Protein AF-A0A7Z1KHD5-F1 (afdb_monomer)

Radius of gyration: 22.48 Å; Cα contacts (8 Å, |Δi|>4): 100; chains: 1; bounding box: 79×55×48 Å

Structure (mmCIF, N/CA/C/O backbone):
data_AF-A0A7Z1KHD5-F1
#
_entry.id   AF-A0A7Z1KHD5-F1
#
loop_
_atom_site.group_PDB
_atom_site.id
_atom_site.type_symbol
_atom_site.label_atom_id
_atom_s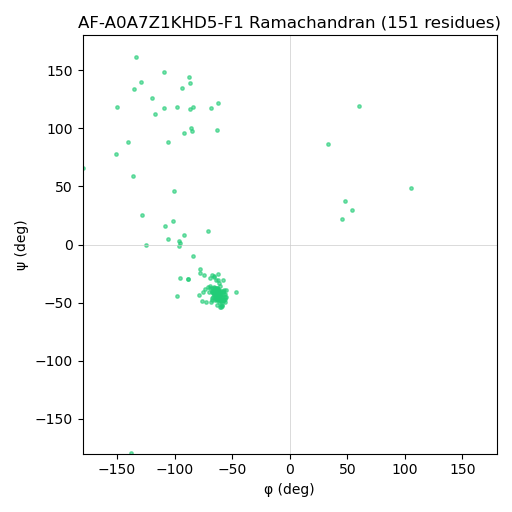ite.label_alt_id
_atom_site.label_comp_id
_atom_site.label_asym_id
_atom_site.label_entity_id
_atom_site.label_seq_id
_atom_site.pdbx_PDB_ins_code
_atom_site.Cartn_x
_atom_site.Cartn_y
_atom_site.Cartn_z
_atom_site.occupancy
_atom_site.B_iso_or_equiv
_atom_site.auth_seq_id
_atom_site.auth_comp_id
_atom_site.auth_asym_id
_atom_site.auth_atom_id
_atom_site.pdbx_PDB_model_num
ATOM 1 N N . MET A 1 1 ? 4.204 -1.982 13.881 1.00 71.38 1 MET A N 1
ATOM 2 C CA . MET A 1 1 ? 3.833 -0.913 14.842 1.00 71.38 1 MET A CA 1
ATOM 3 C C . MET A 1 1 ? 2.322 -0.741 15.018 1.00 71.38 1 MET A C 1
ATOM 5 O O . MET A 1 1 ? 1.864 -0.837 16.150 1.00 71.38 1 MET A O 1
ATOM 9 N N . ALA A 1 2 ? 1.528 -0.567 13.951 1.00 77.75 2 ALA A N 1
ATOM 10 C CA . ALA A 1 2 ? 0.071 -0.355 14.059 1.00 77.75 2 ALA A CA 1
ATOM 11 C C . ALA A 1 2 ? -0.691 -1.454 14.838 1.00 77.75 2 ALA A C 1
ATOM 13 O O . ALA A 1 2 ? -1.579 -1.142 15.630 1.00 77.75 2 ALA A O 1
ATOM 14 N N . PHE A 1 3 ? -0.315 -2.727 14.656 1.00 83.44 3 PHE A N 1
ATOM 15 C CA . PHE A 1 3 ? -0.930 -3.861 15.359 1.00 83.44 3 PHE A CA 1
ATOM 16 C C . PHE A 1 3 ? -0.826 -3.755 16.885 1.00 83.44 3 PHE A C 1
ATOM 18 O O . PHE A 1 3 ? -1.842 -3.828 17.568 1.00 83.44 3 PHE A O 1
ATOM 25 N N . LEU A 1 4 ? 0.378 -3.540 17.424 1.00 82.38 4 LEU A N 1
ATOM 26 C CA . LEU A 1 4 ? 0.598 -3.479 18.873 1.00 82.38 4 LEU A CA 1
ATOM 27 C C . LEU A 1 4 ? -0.159 -2.311 19.506 1.00 82.38 4 LEU A C 1
ATOM 29 O O . LEU A 1 4 ? -0.804 -2.483 20.538 1.00 82.38 4 LEU A O 1
ATOM 33 N N . PHE A 1 5 ? -0.144 -1.148 18.845 1.00 81.94 5 PHE A N 1
ATOM 34 C CA . PHE A 1 5 ? -0.922 0.008 19.279 1.00 81.94 5 PHE A CA 1
ATOM 35 C C . PHE A 1 5 ? -2.410 -0.346 19.386 1.00 81.94 5 PHE A C 1
ATOM 37 O O . PHE A 1 5 ? -3.029 -0.141 20.429 1.00 81.94 5 PHE A O 1
ATOM 44 N N . LYS A 1 6 ? -2.980 -0.961 18.342 1.00 83.12 6 LYS A N 1
ATOM 45 C CA . LYS A 1 6 ? -4.390 -1.359 18.350 1.00 83.12 6 LYS A CA 1
ATOM 46 C C . LYS A 1 6 ? -4.713 -2.467 19.331 1.00 83.12 6 LYS A C 1
ATOM 48 O O . LYS A 1 6 ? -5.770 -2.399 19.953 1.00 83.12 6 LYS A O 1
ATOM 53 N N . LEU A 1 7 ? -3.826 -3.436 19.510 1.00 82.12 7 LEU A N 1
ATOM 54 C CA . LEU A 1 7 ? -3.991 -4.502 20.488 1.00 82.12 7 LEU A CA 1
ATOM 55 C C . LEU A 1 7 ? -4.146 -3.927 21.902 1.00 82.12 7 LEU A C 1
ATOM 57 O O . LEU A 1 7 ? -5.101 -4.268 22.597 1.00 82.12 7 LEU A O 1
ATOM 61 N N . VAL A 1 8 ? -3.261 -3.001 22.284 1.00 83.31 8 VAL A N 1
ATOM 62 C CA . VAL A 1 8 ? -3.293 -2.343 23.598 1.00 83.31 8 VAL A CA 1
ATOM 63 C C . VAL A 1 8 ? -4.517 -1.433 23.725 1.00 83.31 8 VAL A C 1
ATOM 65 O O . VAL A 1 8 ? -5.282 -1.559 24.680 1.00 83.31 8 VAL A O 1
ATOM 68 N N . SER A 1 9 ? -4.778 -0.562 22.743 1.00 77.75 9 SER A N 1
ATOM 69 C CA . SER A 1 9 ? -5.899 0.390 22.814 1.00 77.75 9 SER A CA 1
ATOM 70 C C . SER A 1 9 ? -7.281 -0.274 22.792 1.00 77.75 9 SER A C 1
ATOM 72 O O . SER A 1 9 ? -8.247 0.287 23.308 1.00 77.75 9 SER A O 1
ATOM 74 N N . ARG A 1 10 ? -7.413 -1.459 22.183 1.00 75.88 10 ARG A N 1
ATOM 75 C CA . ARG A 1 10 ? -8.690 -2.180 22.046 1.00 75.88 10 ARG A CA 1
ATOM 76 C C . ARG A 1 10 ? -8.788 -3.418 22.933 1.00 75.88 10 ARG A C 1
ATOM 78 O O . ARG A 1 10 ? -9.705 -4.216 22.728 1.00 75.88 10 ARG A O 1
ATOM 85 N N . LEU A 1 11 ? -7.927 -3.578 23.940 1.00 76.38 11 LEU A N 1
ATOM 86 C CA . LEU A 1 11 ? -7.900 -4.782 24.778 1.00 76.38 11 LEU A CA 1
ATOM 87 C C . LEU A 1 11 ? -9.260 -5.075 25.435 1.00 76.38 11 LEU A C 1
ATOM 89 O O . LEU A 1 11 ? -9.741 -6.203 25.360 1.00 76.38 11 LEU A O 1
ATOM 93 N N . ASN A 1 12 ? -9.938 -4.042 25.940 1.00 76.31 12 ASN A N 1
ATOM 94 C CA . ASN A 1 12 ? -11.232 -4.169 26.624 1.00 76.31 12 ASN A CA 1
ATOM 95 C C . ASN A 1 12 ? -12.468 -3.915 25.730 1.00 76.31 12 ASN A C 1
ATOM 97 O O . ASN A 1 12 ? -13.597 -3.908 26.203 1.00 76.31 12 ASN A O 1
ATOM 101 N N . ASN A 1 13 ? -12.283 -3.662 24.430 1.00 76.88 13 ASN A N 1
ATOM 102 C CA . ASN A 1 13 ? -13.399 -3.366 23.523 1.00 76.88 13 ASN A CA 1
ATOM 103 C C . ASN A 1 13 ? -13.997 -4.658 22.926 1.00 76.88 13 ASN A C 1
ATOM 105 O O . ASN A 1 13 ? -13.221 -5.559 22.594 1.00 76.88 13 ASN A O 1
ATOM 109 N N . PRO A 1 14 ? -15.325 -4.746 22.706 1.00 67.12 14 PRO A N 1
ATOM 110 C CA . PRO A 1 14 ? -15.960 -5.922 22.095 1.00 67.12 14 PRO A CA 1
ATOM 111 C C . PRO A 1 14 ? -15.604 -6.078 20.606 1.00 67.12 14 PRO A C 1
ATOM 113 O O . PRO A 1 14 ? -15.512 -7.188 20.084 1.00 67.12 14 PRO A O 1
ATOM 116 N N . ASP A 1 15 ? -15.322 -4.968 19.924 1.00 74.94 15 ASP A N 1
ATOM 117 C CA . ASP A 1 15 ? -15.004 -4.950 18.500 1.00 74.94 15 ASP A CA 1
ATOM 118 C C . ASP A 1 15 ? -13.514 -5.205 18.237 1.00 74.94 15 ASP A C 1
ATOM 120 O O . ASP A 1 15 ? -12.676 -4.306 18.332 1.00 74.94 15 ASP A O 1
ATOM 124 N N . LYS A 1 16 ? -13.183 -6.448 17.863 1.00 80.06 16 LYS A N 1
ATOM 125 C CA . LYS A 1 16 ? -11.806 -6.885 17.557 1.00 80.06 16 LYS A CA 1
ATOM 126 C C . LYS A 1 16 ? -11.433 -6.860 16.069 1.00 80.06 16 LYS A C 1
ATOM 128 O O . LYS A 1 16 ? -10.286 -7.149 15.737 1.00 80.06 16 LYS A O 1
ATOM 133 N N . SER A 1 17 ? -12.351 -6.490 15.174 1.00 80.81 17 SER A N 1
ATOM 134 C CA . SER A 1 17 ? -12.138 -6.540 13.715 1.00 80.81 17 SER A CA 1
ATOM 135 C C . SER A 1 17 ? -10.924 -5.724 13.249 1.00 80.81 17 SER A C 1
ATOM 137 O O . SER A 1 17 ? -10.155 -6.178 12.411 1.00 80.81 17 SER A O 1
ATOM 139 N N . ILE A 1 18 ? -10.692 -4.548 13.835 1.00 79.25 18 ILE A N 1
ATOM 140 C CA . ILE A 1 18 ? -9.523 -3.695 13.542 1.00 79.25 18 ILE A CA 1
ATOM 141 C C . ILE A 1 18 ? -8.218 -4.348 13.980 1.00 79.25 18 ILE A C 1
ATOM 143 O O . ILE A 1 18 ? -7.211 -4.269 13.279 1.00 79.25 18 ILE A O 1
ATOM 147 N N . VAL A 1 19 ? -8.232 -4.983 15.153 1.00 83.44 19 VAL A N 1
ATOM 148 C CA . VAL A 1 19 ? -7.057 -5.667 15.695 1.00 83.44 19 VAL A CA 1
ATOM 149 C C . VAL A 1 19 ? -6.698 -6.834 14.780 1.00 83.44 19 VAL A C 1
ATOM 151 O O . VAL A 1 19 ? -5.546 -6.945 14.378 1.00 83.44 19 VAL A O 1
ATOM 154 N N . GLN A 1 20 ? -7.691 -7.619 14.354 1.00 84.56 20 GLN A N 1
ATOM 155 C CA . GLN A 1 20 ? -7.516 -8.697 13.378 1.00 84.56 20 GLN A CA 1
ATOM 156 C C . GLN A 1 20 ? -6.980 -8.185 12.034 1.00 84.56 20 GLN A C 1
ATOM 158 O O . GLN A 1 20 ? -6.021 -8.743 11.515 1.00 84.56 20 GLN A O 1
ATOM 163 N N . LEU A 1 21 ? -7.524 -7.088 11.502 1.00 84.56 21 LEU A N 1
ATOM 164 C CA . LEU A 1 21 ? -7.041 -6.492 10.254 1.00 84.56 21 LEU A CA 1
ATOM 165 C C . LEU A 1 21 ? -5.582 -6.028 10.362 1.00 84.56 21 LEU A C 1
ATOM 167 O O . LEU A 1 21 ? -4.758 -6.333 9.503 1.00 84.56 21 LEU A O 1
ATOM 171 N N . SER A 1 22 ? -5.244 -5.318 11.441 1.00 85.38 22 SER A N 1
ATOM 172 C CA . SER A 1 22 ? -3.866 -4.880 11.687 1.00 85.38 22 SER A CA 1
ATOM 173 C C . SER A 1 22 ? -2.903 -6.052 11.908 1.00 85.38 22 SER A C 1
ATOM 175 O O . SER A 1 22 ? -1.740 -5.952 11.525 1.00 85.38 22 SER A O 1
ATOM 177 N N . PHE A 1 23 ? -3.383 -7.168 12.467 1.00 87.38 23 PHE A N 1
ATOM 178 C CA . PHE A 1 23 ? -2.622 -8.409 12.594 1.00 87.38 23 PHE A CA 1
ATOM 179 C C . PHE A 1 23 ? -2.351 -9.053 11.233 1.00 87.38 23 PHE A C 1
ATOM 181 O O . PHE A 1 23 ? -1.202 -9.374 10.954 1.00 87.38 23 PHE A O 1
ATOM 188 N N . ILE A 1 24 ? -3.369 -9.179 10.372 1.00 87.25 24 ILE A N 1
ATOM 189 C CA . ILE A 1 24 ? -3.218 -9.706 9.004 1.00 87.25 24 ILE A CA 1
ATOM 190 C C . ILE A 1 24 ? -2.173 -8.886 8.237 1.00 87.25 24 ILE A C 1
ATOM 192 O O . ILE A 1 24 ? -1.252 -9.456 7.658 1.00 87.25 24 ILE A O 1
ATOM 196 N N . MET A 1 25 ? -2.267 -7.554 8.302 1.00 88.50 25 MET A N 1
ATOM 197 C CA . MET A 1 25 ? -1.283 -6.655 7.689 1.00 88.50 25 MET A CA 1
ATOM 198 C C . MET A 1 25 ? 0.124 -6.893 8.249 1.00 88.50 25 MET A C 1
ATOM 200 O O . MET A 1 25 ? 1.056 -7.139 7.491 1.00 88.50 25 MET A O 1
ATOM 204 N N . ALA A 1 26 ? 0.294 -6.866 9.575 1.00 87.19 26 ALA A N 1
ATOM 205 C CA . ALA A 1 26 ? 1.604 -7.047 10.202 1.00 87.19 26 ALA A CA 1
ATOM 206 C C . ALA A 1 26 ? 2.229 -8.415 9.885 1.00 87.19 26 ALA A C 1
ATOM 208 O O . ALA A 1 26 ? 3.428 -8.497 9.623 1.00 87.19 26 ALA A O 1
ATOM 209 N N . PHE A 1 27 ? 1.417 -9.471 9.888 1.00 86.56 27 PHE A N 1
ATOM 210 C CA . PHE A 1 27 ? 1.860 -10.819 9.562 1.00 86.56 27 PHE A CA 1
ATOM 211 C C . PHE A 1 27 ? 2.282 -10.931 8.095 1.00 86.56 27 PHE A C 1
ATOM 213 O O . PHE A 1 27 ? 3.322 -11.522 7.813 1.00 86.56 27 PHE A O 1
ATOM 220 N N . SER A 1 28 ? 1.535 -10.308 7.177 1.00 86.19 28 SER A N 1
ATOM 221 C CA . SER A 1 28 ? 1.890 -10.297 5.757 1.00 86.19 28 SER A CA 1
ATOM 222 C C . SER A 1 28 ? 3.244 -9.626 5.500 1.00 86.19 28 SER A C 1
ATOM 224 O O . SER A 1 28 ? 4.114 -10.225 4.869 1.00 86.19 28 SER A O 1
ATOM 226 N N . TYR A 1 29 ? 3.487 -8.443 6.079 1.00 83.88 29 TYR A N 1
ATOM 227 C CA . TYR A 1 29 ? 4.784 -7.763 5.945 1.00 83.88 29 TYR A CA 1
ATOM 228 C C . TYR A 1 29 ? 5.938 -8.561 6.568 1.00 83.88 29 TYR A C 1
ATOM 230 O O . TYR A 1 29 ? 7.033 -8.595 6.011 1.00 83.88 29 TYR A O 1
ATOM 238 N N . MET A 1 30 ? 5.704 -9.236 7.701 1.00 83.81 30 MET A N 1
ATOM 239 C CA . MET A 1 30 ? 6.716 -10.103 8.314 1.00 83.81 30 MET A CA 1
ATOM 240 C C . MET A 1 30 ? 7.067 -11.282 7.398 1.00 83.81 30 MET A C 1
ATOM 242 O O . MET A 1 30 ? 8.242 -11.596 7.221 1.00 83.81 30 MET A O 1
ATOM 246 N N . LEU A 1 31 ? 6.057 -11.910 6.786 1.00 82.44 31 LEU A N 1
ATOM 247 C CA . LEU A 1 31 ? 6.251 -13.034 5.874 1.00 82.44 31 LEU A CA 1
ATOM 248 C C . LEU A 1 31 ? 6.950 -12.603 4.577 1.00 82.44 31 LEU A C 1
ATOM 250 O O . LEU A 1 31 ? 7.842 -13.308 4.110 1.00 82.44 31 LEU A O 1
ATOM 254 N N . SER A 1 32 ? 6.595 -11.430 4.044 1.00 82.38 32 SER A N 1
ATOM 255 C CA . SER A 1 32 ? 7.236 -10.853 2.858 1.00 82.38 32 SER A CA 1
ATOM 256 C C . SER A 1 32 ? 8.716 -10.544 3.061 1.00 82.38 32 SER A C 1
ATOM 258 O O . SER A 1 32 ? 9.471 -10.582 2.094 1.00 82.38 32 SER A O 1
ATOM 260 N N . GLY A 1 33 ? 9.139 -10.220 4.285 1.00 77.06 33 GLY A N 1
ATOM 261 C CA . GLY A 1 33 ? 10.554 -10.018 4.598 1.00 77.06 33 GLY A CA 1
ATOM 262 C C . GLY A 1 33 ? 11.337 -11.325 4.754 1.00 77.06 33 GLY A C 1
ATOM 263 O O . GLY A 1 33 ? 12.549 -11.333 4.566 1.00 77.06 33 GLY A O 1
ATOM 264 N N . ALA A 1 34 ? 10.660 -12.423 5.100 1.00 78.81 34 ALA A N 1
ATOM 265 C CA . ALA A 1 34 ? 11.296 -13.706 5.388 1.00 78.81 34 ALA A CA 1
ATOM 266 C C . ALA A 1 34 ? 11.494 -14.588 4.144 1.00 78.81 34 ALA A C 1
ATOM 268 O O . ALA A 1 34 ? 12.437 -15.376 4.107 1.00 78.81 34 ALA A O 1
ATOM 269 N N . PHE A 1 35 ? 10.622 -14.469 3.139 1.00 78.62 35 PHE A N 1
ATOM 270 C CA . PHE A 1 35 ? 10.639 -15.322 1.950 1.00 78.62 35 PHE A CA 1
ATOM 271 C C . PHE A 1 35 ? 10.611 -14.491 0.661 1.00 78.62 35 PHE A C 1
ATOM 273 O O . PHE A 1 35 ? 9.888 -13.505 0.549 1.00 78.62 35 PHE A O 1
ATOM 280 N N . SER A 1 36 ? 11.391 -14.905 -0.336 1.00 78.94 36 SER A N 1
ATOM 281 C CA . SER A 1 36 ? 11.403 -14.326 -1.682 1.00 78.94 36 SER A CA 1
ATOM 282 C C . SER A 1 36 ? 11.021 -15.398 -2.705 1.00 78.94 36 SER A C 1
ATOM 284 O O . SER A 1 36 ? 11.609 -16.476 -2.740 1.00 78.94 36 SER A O 1
ATOM 286 N N . PHE A 1 37 ? 10.010 -15.122 -3.531 1.00 72.38 37 PHE A N 1
ATOM 287 C CA . PHE A 1 37 ? 9.505 -16.069 -4.536 1.00 72.38 37 PHE A CA 1
ATOM 288 C C . PHE A 1 37 ? 10.244 -15.975 -5.879 1.00 72.38 37 PHE A C 1
ATOM 290 O O . PHE A 1 37 ? 10.338 -16.951 -6.616 1.00 72.38 37 PHE A O 1
ATOM 297 N N . SER A 1 38 ? 10.750 -14.792 -6.210 1.00 75.50 38 SER A N 1
ATOM 298 C CA . SER A 1 38 ? 11.384 -14.436 -7.475 1.00 75.50 38 SER A CA 1
ATOM 299 C C . SER A 1 38 ? 12.687 -13.676 -7.232 1.00 75.50 38 SER A C 1
ATOM 301 O O . SER A 1 38 ? 12.906 -13.105 -6.162 1.00 75.50 38 SER A O 1
ATOM 303 N N . TYR A 1 39 ? 13.542 -13.631 -8.253 1.00 75.94 39 TYR A N 1
ATOM 304 C CA . TYR A 1 39 ? 14.775 -12.841 -8.247 1.00 75.94 39 TYR A CA 1
ATOM 305 C C . TYR A 1 39 ? 14.500 -11.327 -8.249 1.00 75.94 39 TYR A C 1
ATOM 307 O O . TYR A 1 39 ? 15.313 -10.541 -7.772 1.00 75.94 39 TYR A O 1
ATOM 315 N N . SER A 1 40 ? 13.344 -10.899 -8.771 1.00 83.69 40 SER A N 1
ATOM 316 C CA . SER A 1 40 ? 12.959 -9.487 -8.765 1.00 83.69 40 SER A CA 1
ATOM 317 C C . SER A 1 40 ? 12.244 -9.111 -7.469 1.00 83.69 40 SER A C 1
ATOM 319 O O . SER A 1 40 ? 11.131 -9.568 -7.202 1.00 83.69 40 SER A O 1
ATOM 321 N N . THR A 1 41 ? 12.854 -8.210 -6.700 1.00 86.50 41 THR A N 1
ATOM 322 C CA . THR A 1 41 ? 12.293 -7.684 -5.447 1.00 86.50 41 THR A CA 1
ATOM 323 C C . THR A 1 41 ? 10.921 -7.035 -5.650 1.00 86.50 41 THR A C 1
ATOM 325 O O . THR A 1 41 ? 9.998 -7.303 -4.887 1.00 86.50 41 THR A O 1
ATOM 328 N N . TYR A 1 42 ? 10.746 -6.252 -6.718 1.00 87.81 42 TYR A N 1
ATOM 329 C CA . TYR A 1 42 ? 9.477 -5.577 -7.017 1.00 87.81 42 TYR A CA 1
ATOM 330 C C . TYR A 1 42 ? 8.345 -6.562 -7.323 1.00 87.81 42 TYR A C 1
ATOM 332 O O . TYR A 1 42 ? 7.209 -6.351 -6.908 1.00 87.81 42 TYR A O 1
ATOM 340 N N . LEU A 1 43 ? 8.658 -7.660 -8.018 1.00 88.12 43 LEU A N 1
ATOM 341 C CA . LEU A 1 43 ? 7.675 -8.691 -8.343 1.00 88.12 43 LEU A CA 1
ATOM 342 C C . LEU A 1 43 ? 7.266 -9.477 -7.092 1.00 88.12 43 LEU A C 1
ATOM 344 O O . LEU A 1 43 ? 6.092 -9.801 -6.935 1.00 88.12 43 LEU A O 1
ATOM 348 N N . ASN A 1 44 ? 8.203 -9.730 -6.173 1.00 90.38 44 ASN A N 1
ATOM 349 C CA . ASN A 1 44 ? 7.873 -10.328 -4.879 1.00 90.38 44 ASN A CA 1
ATOM 350 C C . ASN A 1 44 ? 6.890 -9.458 -4.104 1.00 90.38 44 ASN A C 1
ATOM 352 O O . ASN A 1 44 ? 5.844 -9.952 -3.693 1.00 90.38 44 ASN A O 1
ATOM 356 N N . TRP A 1 45 ? 7.199 -8.170 -3.939 1.00 89.19 45 TRP A N 1
ATOM 357 C CA . TRP A 1 45 ? 6.324 -7.247 -3.217 1.00 89.19 45 TRP A CA 1
ATOM 358 C C . TRP A 1 45 ? 4.940 -7.144 -3.869 1.00 89.19 45 TRP A C 1
ATOM 360 O O . TRP A 1 45 ? 3.934 -7.237 -3.172 1.00 89.19 45 TRP A O 1
ATOM 370 N N . PHE A 1 46 ? 4.875 -7.113 -5.204 1.00 92.25 46 PHE A N 1
ATOM 371 C CA . PHE A 1 46 ? 3.615 -7.173 -5.946 1.00 92.25 46 PHE A CA 1
ATOM 372 C C . PHE A 1 46 ? 2.787 -8.430 -5.622 1.00 92.25 46 PHE A C 1
ATOM 374 O O . PHE A 1 46 ? 1.587 -8.330 -5.361 1.00 92.25 46 PHE A O 1
ATOM 381 N N . ILE A 1 47 ? 3.412 -9.615 -5.619 1.00 89.88 47 ILE A N 1
ATOM 382 C CA . ILE A 1 47 ? 2.730 -10.875 -5.287 1.00 89.88 47 ILE A CA 1
ATOM 383 C C . ILE A 1 47 ? 2.229 -10.852 -3.841 1.00 89.88 47 ILE A C 1
ATOM 385 O O . ILE A 1 47 ? 1.092 -11.252 -3.583 1.00 89.88 47 ILE A O 1
ATOM 389 N N . TYR A 1 48 ? 3.042 -10.373 -2.898 1.00 90.56 48 TYR A N 1
ATOM 390 C CA . TYR A 1 48 ? 2.640 -10.272 -1.497 1.00 90.56 48 TYR A CA 1
ATOM 391 C C . TYR A 1 48 ? 1.459 -9.322 -1.300 1.00 90.56 48 TYR A C 1
ATOM 393 O O . TYR A 1 48 ? 0.528 -9.670 -0.569 1.00 90.56 48 TYR A O 1
ATOM 401 N N . ASP A 1 49 ? 1.427 -8.184 -1.993 1.00 91.06 49 ASP A N 1
ATOM 402 C CA . ASP A 1 49 ? 0.284 -7.269 -1.956 1.00 91.06 49 ASP A CA 1
ATOM 403 C C . ASP A 1 49 ? -0.992 -7.951 -2.473 1.00 91.06 49 ASP A C 1
ATOM 405 O O . ASP A 1 49 ? -2.034 -7.883 -1.818 1.00 91.06 49 ASP A O 1
ATOM 409 N N . LEU A 1 50 ? -0.915 -8.702 -3.580 1.00 92.69 50 LEU A N 1
ATOM 410 C CA . LEU A 1 50 ? -2.058 -9.459 -4.108 1.00 92.69 50 LEU A CA 1
ATOM 411 C C . LEU A 1 50 ? -2.548 -10.547 -3.146 1.00 92.69 50 LEU A C 1
ATOM 413 O O . LEU A 1 50 ? -3.754 -10.678 -2.921 1.00 92.69 50 LEU A O 1
ATOM 417 N N . ILE A 1 51 ? -1.626 -11.310 -2.555 1.00 92.06 51 ILE A N 1
ATOM 418 C CA . ILE A 1 51 ? -1.949 -12.329 -1.550 1.00 92.06 51 ILE A CA 1
ATOM 419 C C . ILE A 1 51 ? -2.631 -11.671 -0.343 1.00 92.06 51 ILE A C 1
ATOM 421 O O . ILE A 1 51 ? -3.640 -12.172 0.154 1.00 92.06 51 ILE A O 1
ATOM 425 N N . THR A 1 52 ? -2.131 -10.517 0.099 1.00 92.19 52 THR A N 1
ATOM 426 C CA . THR A 1 52 ? -2.704 -9.769 1.225 1.00 92.19 52 THR A CA 1
ATOM 427 C C . THR A 1 52 ? -4.116 -9.288 0.912 1.00 92.19 52 THR A C 1
ATOM 429 O O . THR A 1 52 ? -5.024 -9.503 1.715 1.00 92.19 52 THR A O 1
ATOM 432 N N . ILE A 1 53 ? -4.331 -8.696 -0.268 1.00 92.94 53 ILE A N 1
ATOM 433 C CA . ILE A 1 53 ? -5.659 -8.281 -0.738 1.00 92.94 53 ILE A CA 1
ATOM 434 C C . ILE A 1 53 ? -6.613 -9.480 -0.745 1.00 92.94 53 ILE A C 1
ATOM 436 O O . ILE A 1 53 ? -7.735 -9.369 -0.249 1.00 92.94 53 ILE A O 1
ATOM 440 N N . PHE A 1 54 ? -6.166 -10.633 -1.250 1.00 91.56 54 PHE A N 1
ATOM 441 C CA . PHE A 1 54 ? -6.965 -11.854 -1.285 1.00 91.56 54 PHE A CA 1
ATOM 442 C C . PHE A 1 54 ? -7.370 -12.323 0.119 1.00 91.56 54 PHE A C 1
ATOM 444 O O . PHE A 1 54 ? -8.553 -12.559 0.371 1.00 91.56 54 PHE A O 1
ATOM 451 N N . PHE A 1 55 ? -6.430 -12.386 1.066 1.00 90.50 55 PHE A N 1
ATOM 452 C CA . PHE A 1 55 ? -6.736 -12.757 2.451 1.00 90.50 55 PHE A CA 1
ATOM 453 C C . PHE A 1 55 ? -7.668 -11.756 3.141 1.00 90.50 55 PHE A C 1
ATOM 455 O O . PHE A 1 55 ? -8.592 -12.173 3.842 1.00 90.50 55 PHE A O 1
ATOM 462 N N . ILE A 1 56 ? -7.477 -10.450 2.925 1.00 89.88 56 ILE A N 1
ATOM 463 C CA . ILE A 1 56 ? -8.369 -9.412 3.463 1.00 89.88 56 ILE A CA 1
ATOM 464 C C . ILE A 1 56 ? -9.775 -9.558 2.874 1.00 89.88 56 ILE A C 1
ATOM 466 O O . ILE A 1 56 ? -10.754 -9.457 3.614 1.00 89.88 56 ILE A O 1
ATOM 470 N N . ALA A 1 57 ? -9.893 -9.829 1.572 1.00 87.38 57 ALA A N 1
ATOM 471 C CA . ALA A 1 57 ? -11.175 -10.043 0.913 1.00 87.38 57 ALA A CA 1
ATOM 472 C C . ALA A 1 57 ? -11.897 -11.279 1.473 1.00 87.38 57 ALA A C 1
ATOM 474 O O . ALA A 1 57 ? -13.063 -11.177 1.853 1.00 87.38 57 ALA A O 1
ATOM 475 N N . LEU A 1 58 ? -11.202 -12.415 1.612 1.00 87.44 58 LEU A N 1
ATOM 476 C CA . LEU A 1 58 ? -11.758 -13.622 2.233 1.00 87.44 58 LEU A CA 1
ATOM 477 C C . LEU A 1 58 ? -12.218 -13.364 3.670 1.00 87.44 58 LEU A C 1
ATOM 479 O O . LEU A 1 58 ? -13.338 -13.714 4.042 1.00 87.44 58 LEU A O 1
ATOM 483 N N . TRP A 1 59 ? -11.380 -12.711 4.473 1.00 86.56 59 TRP A N 1
ATOM 484 C CA . TRP A 1 59 ? -11.710 -12.362 5.851 1.00 86.56 59 TRP A CA 1
ATOM 485 C C . TRP A 1 59 ? -12.922 -11.420 5.932 1.00 86.56 59 TRP A C 1
ATOM 487 O O . TRP A 1 59 ? -13.797 -11.595 6.785 1.00 86.56 59 TRP A O 1
ATOM 497 N N . PHE A 1 60 ? -13.031 -10.461 5.008 1.00 84.88 60 PHE A N 1
ATOM 498 C CA . PHE A 1 60 ? -14.159 -9.533 4.946 1.00 84.88 60 PHE A CA 1
ATOM 499 C C . PHE A 1 60 ? -15.492 -10.242 4.665 1.00 84.88 60 PHE A C 1
ATOM 501 O O . PHE A 1 60 ? -16.507 -9.895 5.276 1.00 84.88 60 PHE A O 1
ATOM 508 N N . LEU A 1 61 ? -15.493 -11.273 3.809 1.00 82.12 61 LEU A N 1
ATOM 509 C CA . LEU A 1 61 ? -16.688 -12.081 3.530 1.00 82.12 61 LEU A CA 1
ATOM 510 C C . LEU A 1 61 ? -17.222 -12.797 4.784 1.00 82.12 61 LEU A C 1
ATOM 512 O O . LEU A 1 61 ? -18.436 -12.950 4.930 1.00 82.12 61 LEU A O 1
ATOM 516 N N . VAL A 1 62 ? -16.338 -13.196 5.706 1.00 80.69 62 VAL A N 1
ATOM 517 C CA . VAL A 1 62 ? -16.703 -13.910 6.944 1.00 80.69 62 VAL A CA 1
ATOM 518 C C . VAL A 1 62 ? -17.328 -12.975 7.980 1.00 80.69 62 VAL A C 1
ATOM 520 O O . VAL A 1 62 ? -18.307 -13.335 8.631 1.00 80.69 62 VAL A O 1
ATOM 523 N N . ILE A 1 63 ? -16.793 -11.762 8.134 1.00 73.44 63 ILE A N 1
ATOM 524 C CA . ILE A 1 63 ? -17.184 -10.864 9.229 1.00 73.44 63 ILE A CA 1
ATOM 525 C C . ILE A 1 63 ? -18.527 -10.153 8.989 1.00 73.44 63 ILE A C 1
ATOM 527 O O . ILE A 1 63 ? -19.147 -9.717 9.959 1.00 73.44 63 ILE A O 1
ATOM 531 N N . LYS A 1 64 ? -19.003 -10.046 7.734 1.00 64.69 64 LYS A N 1
ATOM 532 C CA . LYS A 1 64 ? -20.302 -9.438 7.335 1.00 64.69 64 LYS A CA 1
ATOM 533 C C . LYS A 1 64 ? -20.636 -8.093 8.014 1.00 64.69 64 LYS A C 1
ATOM 535 O O . LYS A 1 64 ? -21.798 -7.694 8.089 1.00 64.69 64 LYS A O 1
ATOM 540 N N . LYS A 1 65 ? -19.633 -7.368 8.517 1.00 63.91 65 LYS A N 1
ATOM 541 C CA . LYS A 1 65 ? -19.822 -6.141 9.298 1.00 63.91 65 LYS A CA 1
ATOM 542 C C . LYS A 1 65 ? -19.764 -4.930 8.372 1.00 63.91 65 LYS A C 1
ATOM 544 O O . LYS A 1 65 ? -18.901 -4.841 7.500 1.00 63.91 65 LYS A O 1
ATOM 549 N N . GLN A 1 66 ? -20.706 -4.005 8.546 1.00 50.78 66 GLN A N 1
ATOM 550 C CA . GLN A 1 66 ? -20.854 -2.843 7.671 1.00 50.78 66 GLN A CA 1
ATOM 551 C C . GLN A 1 66 ? -19.613 -1.933 7.696 1.00 50.78 66 GLN A C 1
ATOM 553 O O . GLN A 1 66 ? -19.221 -1.425 8.742 1.00 50.78 66 GLN A O 1
ATOM 558 N N . ARG A 1 67 ? -19.040 -1.746 6.497 1.00 56.47 67 ARG A N 1
ATOM 559 C CA . ARG A 1 67 ? -18.145 -0.669 6.032 1.00 56.47 67 ARG A CA 1
ATOM 560 C C . ARG A 1 67 ? -17.201 -0.085 7.085 1.00 56.47 67 ARG A C 1
ATOM 562 O O . ARG A 1 67 ? -17.453 0.969 7.665 1.00 56.47 67 ARG A O 1
ATOM 569 N N . PHE A 1 68 ? -16.046 -0.729 7.224 1.00 68.69 68 PHE A N 1
ATOM 570 C CA . PHE A 1 68 ? -14.911 -0.159 7.935 1.00 68.69 68 PHE A CA 1
ATOM 571 C C . PHE A 1 68 ? -14.116 0.756 6.994 1.00 68.69 68 PHE A C 1
ATOM 573 O O . PHE A 1 68 ? -13.598 0.278 5.986 1.00 68.69 68 PHE A O 1
ATOM 580 N N . LEU A 1 69 ? -13.996 2.054 7.293 1.00 75.12 69 LEU A N 1
ATOM 581 C CA . LEU A 1 69 ? -13.258 2.960 6.402 1.00 75.12 69 LEU A CA 1
ATOM 582 C C . LEU A 1 69 ? -11.790 2.551 6.241 1.00 75.12 69 LEU A C 1
ATOM 584 O O . LEU A 1 69 ? -11.259 2.630 5.137 1.00 75.12 69 LEU A O 1
ATOM 588 N N . ALA A 1 70 ? -11.150 2.035 7.298 1.00 79.69 70 ALA A N 1
ATOM 589 C CA . ALA A 1 70 ? -9.763 1.589 7.181 1.00 79.69 70 ALA A CA 1
ATOM 590 C C . ALA A 1 70 ? -9.599 0.384 6.244 1.00 79.69 70 ALA A C 1
ATOM 592 O O . ALA A 1 70 ? -8.557 0.273 5.616 1.00 79.69 70 ALA A O 1
ATOM 593 N N . LEU A 1 71 ? -10.613 -0.482 6.090 1.00 84.75 71 LEU A N 1
ATOM 594 C CA . LEU A 1 71 ? -10.543 -1.568 5.102 1.00 84.75 71 LEU A CA 1
ATOM 595 C C . LEU A 1 71 ? -10.450 -1.011 3.686 1.00 84.75 71 LEU A C 1
ATOM 597 O O . LEU A 1 71 ? -9.646 -1.488 2.895 1.00 84.75 71 LEU A O 1
ATOM 601 N N . VAL A 1 72 ? -11.243 0.019 3.384 1.00 84.81 72 VAL A N 1
ATOM 602 C CA . VAL A 1 72 ? -11.221 0.669 2.071 1.00 84.81 72 VAL A CA 1
ATOM 603 C C . VAL A 1 72 ? -9.864 1.326 1.828 1.00 84.81 72 VAL A C 1
ATOM 605 O O . VAL A 1 72 ? -9.281 1.119 0.771 1.00 84.81 72 VAL A O 1
ATOM 608 N N . TYR A 1 73 ? -9.326 2.056 2.810 1.00 87.88 73 TYR A N 1
ATOM 609 C CA . TYR A 1 73 ? -8.000 2.669 2.682 1.00 87.88 73 TYR A CA 1
ATOM 610 C C . TYR A 1 73 ? -6.877 1.647 2.510 1.00 87.88 73 TYR A C 1
ATOM 612 O O . TYR A 1 73 ? -5.980 1.883 1.709 1.00 87.88 73 TYR A O 1
ATOM 620 N N . ILE A 1 74 ? -6.926 0.521 3.222 1.00 90.12 74 ILE A N 1
ATOM 621 C CA . ILE A 1 74 ? -5.918 -0.537 3.096 1.00 90.12 74 ILE A CA 1
ATOM 622 C C . ILE A 1 74 ? -6.003 -1.210 1.727 1.00 90.12 74 ILE A C 1
ATOM 624 O O . ILE A 1 74 ? -4.981 -1.376 1.076 1.00 90.12 74 ILE A O 1
ATOM 628 N N . LEU A 1 75 ? -7.205 -1.558 1.259 1.00 91.56 75 LEU A N 1
ATOM 629 C CA . LEU A 1 75 ? -7.374 -2.173 -0.060 1.00 91.56 75 LEU A CA 1
ATOM 630 C C . LEU A 1 75 ? -6.946 -1.228 -1.188 1.00 91.56 75 LEU A C 1
ATOM 632 O O . LEU A 1 75 ? -6.281 -1.660 -2.125 1.00 91.56 75 LEU A O 1
ATOM 636 N N . LEU A 1 76 ? -7.289 0.061 -1.089 1.00 91.38 76 LEU A N 1
ATOM 637 C CA . LEU A 1 76 ? -6.832 1.068 -2.047 1.00 91.38 76 LEU A CA 1
ATOM 638 C C . LEU A 1 76 ? -5.316 1.273 -1.977 1.00 91.38 76 LEU A C 1
ATOM 640 O O . LEU A 1 76 ? -4.681 1.367 -3.021 1.00 91.38 76 LEU A O 1
ATOM 644 N N . GLY A 1 77 ? -4.735 1.318 -0.777 1.00 92.50 77 GLY A N 1
ATOM 645 C CA . GLY A 1 77 ? -3.295 1.474 -0.589 1.00 92.50 77 GLY A CA 1
ATOM 646 C C . GLY A 1 77 ? -2.504 0.302 -1.165 1.00 92.50 77 GLY A C 1
ATOM 647 O O . GLY A 1 77 ? -1.649 0.512 -2.018 1.00 92.50 77 GLY A O 1
ATOM 648 N N . LEU A 1 78 ? -2.862 -0.932 -0.798 1.00 93.06 78 LEU A N 1
ATOM 649 C CA . LEU A 1 78 ? -2.268 -2.149 -1.366 1.00 93.06 78 LEU A CA 1
ATOM 650 C C . LEU A 1 78 ? -2.437 -2.204 -2.890 1.00 93.06 78 LEU A C 1
ATOM 652 O O . LEU A 1 78 ? -1.509 -2.564 -3.604 1.00 93.06 78 LEU A O 1
ATOM 656 N N . GLY A 1 79 ? -3.602 -1.808 -3.411 1.00 94.50 79 GLY A N 1
ATOM 657 C CA . GLY A 1 79 ? -3.834 -1.751 -4.854 1.00 94.50 79 GLY A CA 1
ATOM 658 C C . GLY A 1 79 ? -2.919 -0.750 -5.567 1.00 94.50 79 GLY A C 1
ATOM 659 O O . GLY A 1 79 ? -2.338 -1.074 -6.600 1.00 94.50 79 GLY A O 1
ATOM 660 N N . LEU A 1 80 ? -2.753 0.454 -5.012 1.00 94.75 80 LEU A N 1
ATOM 661 C CA . LEU A 1 80 ? -1.861 1.472 -5.573 1.00 94.75 80 LEU A CA 1
ATOM 662 C C . LEU A 1 80 ? -0.383 1.068 -5.470 1.00 94.75 80 LEU A C 1
ATOM 664 O O . LEU A 1 80 ? 0.353 1.253 -6.439 1.00 94.75 80 LEU A O 1
ATOM 668 N N . ASN A 1 81 ? 0.043 0.476 -4.351 1.00 94.56 81 ASN A N 1
ATOM 669 C CA . ASN A 1 81 ? 1.395 -0.069 -4.197 1.00 94.56 81 ASN A CA 1
ATOM 670 C C . ASN A 1 81 ? 1.677 -1.161 -5.229 1.00 94.56 81 ASN A C 1
ATOM 672 O O . ASN A 1 81 ? 2.671 -1.084 -5.950 1.00 94.56 81 ASN A O 1
ATOM 676 N N . SER A 1 82 ? 0.759 -2.116 -5.366 1.00 93.75 82 SER A N 1
ATOM 677 C CA . SER A 1 82 ? 0.828 -3.192 -6.351 1.00 93.75 82 SER 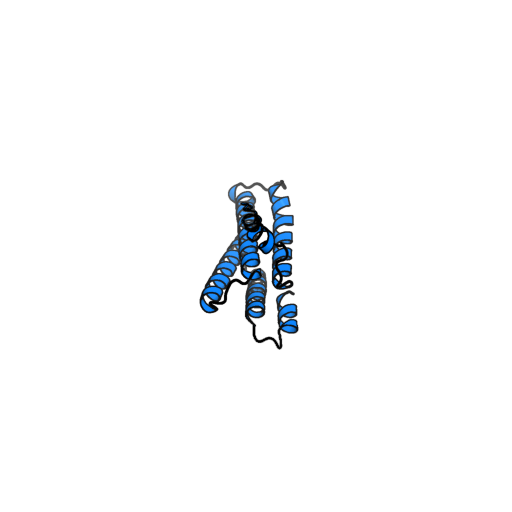A CA 1
ATOM 678 C C . SER A 1 82 ? 0.984 -2.642 -7.778 1.00 93.75 82 SER A C 1
ATOM 680 O O . SER A 1 82 ? 1.869 -3.074 -8.521 1.00 93.75 82 SER A O 1
ATOM 682 N N . LEU A 1 83 ? 0.211 -1.612 -8.145 1.00 95.06 83 LEU A N 1
ATOM 683 C CA . LEU A 1 83 ? 0.343 -0.933 -9.438 1.00 95.06 83 LEU A CA 1
ATOM 684 C C . LEU A 1 83 ? 1.722 -0.281 -9.623 1.00 95.06 83 LEU A C 1
ATOM 686 O O . LEU A 1 83 ? 2.349 -0.471 -10.662 1.00 95.06 83 LEU A O 1
ATOM 690 N N . LEU A 1 84 ? 2.225 0.441 -8.620 1.00 94.31 84 LEU A N 1
ATOM 691 C CA . LEU A 1 84 ? 3.549 1.069 -8.680 1.00 94.31 84 LEU A CA 1
ATOM 692 C C . LEU A 1 84 ? 4.678 0.032 -8.802 1.00 94.31 84 LEU A C 1
ATOM 694 O O . LEU A 1 84 ? 5.630 0.225 -9.567 1.00 94.31 84 LEU A O 1
ATOM 698 N N . MET A 1 85 ? 4.574 -1.083 -8.078 1.00 93.25 85 MET A N 1
ATOM 699 C CA . MET A 1 85 ? 5.550 -2.173 -8.111 1.00 93.25 85 MET A CA 1
ATOM 700 C C . MET A 1 85 ? 5.576 -2.872 -9.468 1.00 93.25 85 MET A C 1
ATOM 702 O O . MET A 1 85 ? 6.662 -3.076 -10.009 1.00 93.25 85 MET A O 1
ATOM 706 N N . ILE A 1 86 ? 4.418 -3.188 -10.063 1.00 93.44 86 ILE A N 1
ATOM 707 C CA . ILE A 1 86 ? 4.387 -3.860 -11.369 1.00 93.44 86 ILE A CA 1
ATOM 708 C C . ILE A 1 86 ? 4.872 -2.938 -12.492 1.00 93.44 86 ILE A C 1
ATOM 710 O O . ILE A 1 86 ? 5.602 -3.391 -13.374 1.00 93.44 86 ILE A O 1
ATOM 714 N N . THR A 1 87 ? 4.554 -1.638 -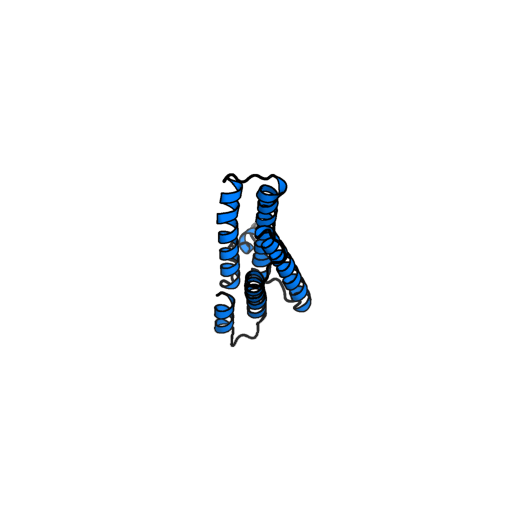12.443 1.00 93.56 87 THR A N 1
ATOM 715 C CA . THR A 1 87 ? 5.065 -0.676 -13.432 1.00 93.56 87 THR A CA 1
ATOM 716 C C . THR A 1 87 ? 6.576 -0.510 -13.330 1.00 93.56 87 THR A C 1
ATOM 718 O O . THR A 1 87 ? 7.250 -0.451 -14.355 1.00 93.56 87 THR A O 1
ATOM 721 N N . THR A 1 88 ? 7.117 -0.495 -12.109 1.00 92.50 88 THR A N 1
ATOM 722 C CA . THR A 1 88 ? 8.566 -0.39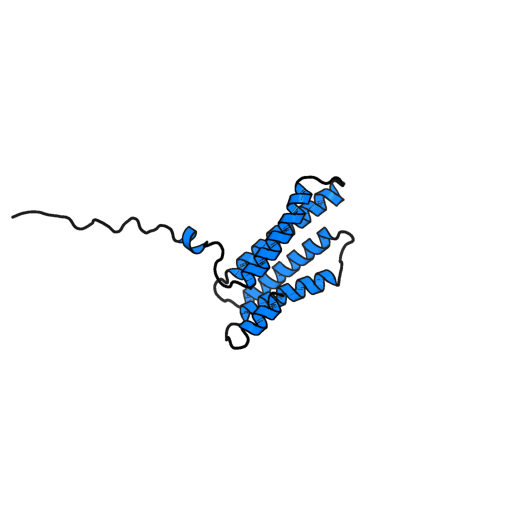5 -11.873 1.00 92.50 88 THR A CA 1
ATOM 723 C C . THR A 1 88 ? 9.276 -1.681 -12.281 1.00 92.50 88 THR A C 1
ATOM 725 O O . THR A 1 88 ? 10.316 -1.638 -12.932 1.00 92.50 88 THR A O 1
ATOM 728 N N . HIS A 1 89 ? 8.685 -2.841 -11.983 1.00 92.12 89 HIS A N 1
ATOM 729 C CA . HIS A 1 89 ? 9.193 -4.125 -12.453 1.00 92.12 89 HIS A CA 1
ATOM 730 C C . HIS A 1 89 ? 9.265 -4.170 -13.984 1.00 92.12 89 HIS A C 1
ATOM 732 O O . HIS A 1 89 ? 10.296 -4.540 -14.542 1.00 92.12 89 HIS A O 1
ATOM 738 N N . TYR A 1 90 ? 8.191 -3.761 -14.662 1.00 92.25 90 TYR A N 1
ATOM 739 C CA . TYR A 1 90 ? 8.142 -3.727 -16.119 1.00 92.25 90 TYR A CA 1
ATOM 740 C C . TYR A 1 90 ? 9.199 -2.782 -16.714 1.00 92.25 90 TYR A C 1
ATOM 742 O O . TYR A 1 90 ? 9.890 -3.150 -17.663 1.00 92.25 90 TYR A O 1
ATOM 750 N N . ASP A 1 91 ? 9.372 -1.591 -16.140 1.00 92.44 91 ASP A N 1
ATOM 751 C CA . ASP A 1 91 ? 10.363 -0.614 -16.606 1.00 92.44 91 ASP A CA 1
ATOM 752 C C . ASP A 1 91 ? 11.807 -1.137 -16.482 1.00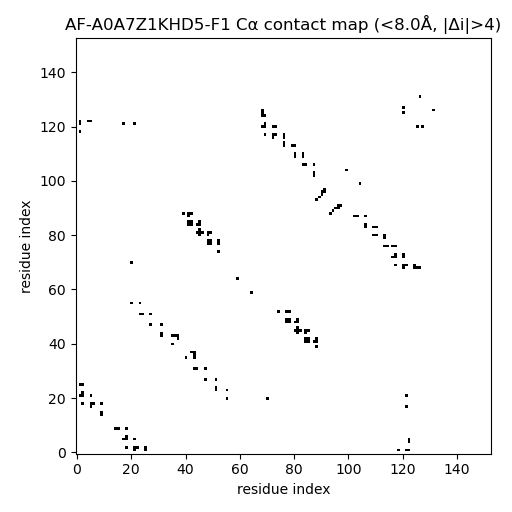 92.44 91 ASP A C 1
ATOM 754 O O . ASP A 1 91 ? 12.571 -1.107 -17.447 1.00 92.44 91 ASP A O 1
ATOM 758 N N . ILE A 1 92 ? 12.158 -1.711 -15.329 1.00 91.00 92 ILE A N 1
ATOM 759 C CA . ILE A 1 92 ? 13.525 -2.170 -15.048 1.00 91.00 92 ILE A CA 1
ATOM 760 C C . ILE A 1 92 ? 13.841 -3.485 -15.766 1.00 91.00 92 ILE A C 1
ATOM 762 O O . ILE A 1 92 ? 14.888 -3.621 -16.394 1.00 91.00 92 ILE A O 1
ATOM 766 N N . TYR A 1 93 ? 12.956 -4.480 -15.675 1.00 89.38 93 TYR A N 1
ATOM 767 C CA . TYR A 1 93 ? 13.275 -5.847 -16.100 1.00 89.38 93 TYR A CA 1
ATOM 768 C C . TYR A 1 93 ? 12.830 -6.172 -17.523 1.00 89.38 93 TYR A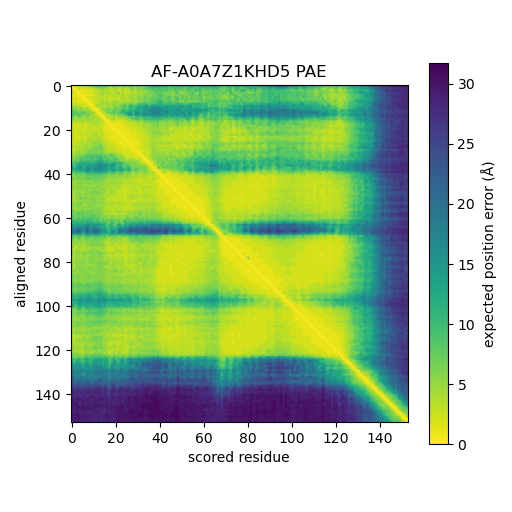 C 1
ATOM 770 O O . TYR A 1 93 ? 13.465 -7.009 -18.155 1.00 89.38 93 TYR A O 1
ATOM 778 N N . VAL A 1 94 ? 11.764 -5.542 -18.030 1.00 89.62 94 VAL A N 1
ATOM 779 C CA . VAL A 1 94 ? 11.242 -5.828 -19.380 1.00 89.62 94 VAL A CA 1
ATOM 780 C C . VAL A 1 94 ? 11.745 -4.804 -20.388 1.00 89.62 94 VAL A C 1
ATOM 782 O O . VAL A 1 94 ? 12.167 -5.170 -21.481 1.00 89.62 94 VAL A O 1
ATOM 785 N N . ARG A 1 95 ? 11.728 -3.516 -20.029 1.00 91.12 95 ARG A N 1
ATOM 786 C CA . ARG A 1 95 ? 12.281 -2.450 -20.880 1.00 91.12 95 ARG A CA 1
ATOM 787 C C . ARG A 1 95 ? 13.785 -2.252 -20.717 1.00 91.12 95 ARG A C 1
ATOM 789 O O . ARG A 1 95 ? 14.365 -1.520 -21.513 1.00 91.12 95 ARG A O 1
ATOM 796 N N . HIS A 1 96 ? 14.402 -2.893 -19.722 1.00 89.12 96 HIS A N 1
ATOM 797 C CA . HIS A 1 96 ? 15.825 -2.745 -19.399 1.00 89.12 96 HIS A CA 1
ATOM 798 C C . HIS A 1 96 ? 16.246 -1.287 -19.177 1.00 89.12 96 HIS A C 1
ATOM 800 O O . HIS A 1 96 ? 17.390 -0.909 -19.436 1.00 89.12 96 HIS A O 1
ATOM 806 N N . ASN A 1 97 ? 15.314 -0.459 -18.697 1.00 88.00 97 A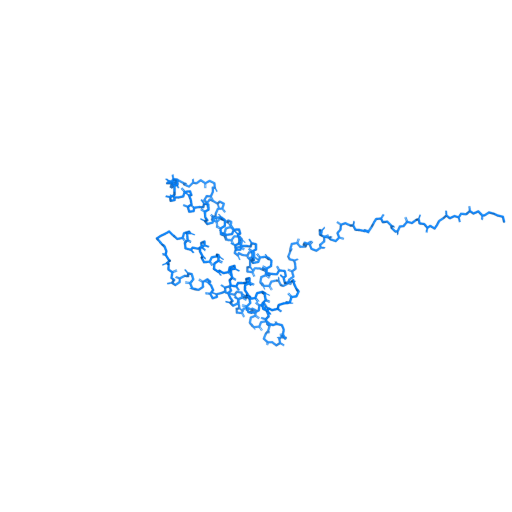SN A N 1
ATOM 807 C CA . ASN A 1 97 ? 15.578 0.936 -18.411 1.00 88.00 97 ASN A CA 1
ATOM 808 C C . ASN A 1 97 ? 16.175 1.051 -17.007 1.00 88.00 97 ASN A C 1
ATOM 810 O O . ASN A 1 97 ? 15.457 1.019 -16.012 1.00 88.00 97 ASN A O 1
ATOM 814 N N . ASN A 1 98 ? 17.501 1.141 -16.942 1.00 84.75 98 ASN A N 1
ATOM 815 C CA . ASN A 1 98 ? 18.251 1.190 -15.685 1.00 84.75 98 ASN A CA 1
ATOM 816 C C . ASN A 1 98 ? 18.586 2.620 -15.237 1.00 84.75 98 ASN A C 1
ATOM 818 O O . ASN A 1 98 ? 19.264 2.800 -14.226 1.00 84.75 98 ASN A O 1
ATOM 822 N N . GLU A 1 99 ? 18.151 3.636 -15.985 1.00 88.12 99 GLU A N 1
ATOM 823 C CA . GLU A 1 99 ? 18.393 5.028 -15.625 1.00 88.12 99 GLU A CA 1
ATOM 824 C C . GLU A 1 99 ? 17.308 5.549 -14.686 1.00 88.12 99 GLU A C 1
ATOM 826 O O . GLU A 1 99 ? 16.115 5.296 -14.859 1.00 88.12 99 GLU A O 1
ATOM 831 N N . HIS A 1 100 ? 17.722 6.324 -13.685 1.00 85.38 100 HIS A N 1
ATOM 832 C CA . HIS A 1 100 ? 16.780 6.993 -12.803 1.00 85.38 100 HIS A CA 1
ATOM 833 C C . HIS A 1 100 ? 16.022 8.079 -13.562 1.00 85.38 100 HIS A C 1
ATOM 835 O O . HIS A 1 100 ? 16.590 9.080 -13.993 1.00 85.38 100 HIS A O 1
ATOM 841 N N . TRP A 1 101 ? 14.708 7.911 -13.646 1.00 90.75 101 TRP A N 1
ATOM 842 C CA . TRP A 1 101 ? 13.806 8.896 -14.225 1.00 90.75 101 TRP A CA 1
ATOM 843 C C . TRP A 1 101 ? 12.540 9.027 -13.377 1.00 90.75 101 TRP A C 1
ATOM 845 O O . TRP A 1 101 ? 12.387 8.370 -12.345 1.00 90.75 101 TRP A O 1
ATOM 855 N N . PHE A 1 102 ? 11.625 9.897 -13.802 1.00 92.69 102 PHE A N 1
ATOM 856 C CA . PHE A 1 102 ? 10.460 10.320 -13.024 1.00 92.69 102 PHE A CA 1
ATOM 857 C C . PHE A 1 102 ? 9.676 9.172 -12.360 1.00 92.69 102 PHE A C 1
ATOM 859 O O . PHE A 1 102 ? 9.302 9.292 -11.193 1.00 92.69 102 PHE A O 1
ATOM 866 N N . LEU A 1 103 ? 9.480 8.042 -13.052 1.00 90.94 103 LEU A N 1
ATOM 867 C CA . LEU A 1 103 ? 8.764 6.880 -12.510 1.00 90.94 103 LEU A CA 1
ATOM 868 C C . LEU A 1 103 ? 9.407 6.340 -11.229 1.00 90.94 103 LEU A C 1
ATOM 870 O O . LEU A 1 103 ? 8.695 6.019 -10.283 1.00 90.94 103 LEU A O 1
ATOM 874 N N . TRP A 1 104 ? 10.735 6.287 -11.159 1.00 91.50 104 TRP A N 1
ATOM 875 C CA . TRP A 1 104 ? 11.452 5.759 -9.998 1.00 91.50 104 TRP A CA 1
ATOM 876 C C . TRP A 1 104 ? 11.315 6.684 -8.787 1.00 91.50 104 TRP A C 1
ATOM 878 O O . TRP A 1 104 ? 11.188 6.220 -7.653 1.00 91.50 104 TRP A O 1
ATOM 888 N N . THR A 1 105 ? 11.290 7.999 -9.021 1.00 92.88 105 THR A N 1
ATOM 889 C CA . THR A 1 105 ? 11.013 8.996 -7.981 1.00 92.88 105 THR A CA 1
ATOM 890 C C . THR A 1 105 ? 9.583 8.852 -7.467 1.00 92.88 105 THR A C 1
ATOM 892 O O . THR A 1 105 ? 9.371 8.767 -6.257 1.00 92.88 105 THR A O 1
ATOM 895 N N . VAL A 1 106 ? 8.606 8.758 -8.374 1.00 94.06 106 VAL A N 1
ATOM 896 C CA . VAL A 1 106 ? 7.195 8.539 -8.023 1.00 94.06 106 VAL A CA 1
ATOM 897 C C . VAL A 1 106 ? 7.013 7.227 -7.269 1.00 94.06 106 VAL A C 1
ATOM 899 O O . VAL A 1 106 ? 6.299 7.206 -6.276 1.00 94.06 106 VAL A O 1
ATOM 902 N N . TYR A 1 107 ? 7.683 6.156 -7.688 1.00 92.88 107 TYR A N 1
ATOM 903 C CA . TYR A 1 107 ? 7.669 4.870 -7.001 1.00 92.88 107 TYR A CA 1
ATOM 904 C C . TYR A 1 107 ? 8.197 4.995 -5.566 1.00 92.88 107 TYR A C 1
ATOM 906 O O . TYR A 1 107 ? 7.501 4.633 -4.618 1.00 92.88 107 TYR A O 1
ATOM 914 N N . SER A 1 108 ? 9.401 5.554 -5.400 1.00 90.94 108 SER A N 1
ATOM 915 C CA . SER A 1 108 ? 10.072 5.641 -4.100 1.00 90.94 108 SER A CA 1
ATOM 916 C C . SER A 1 108 ? 9.264 6.458 -3.090 1.00 90.94 108 SER A C 1
ATOM 918 O O . SER A 1 108 ? 8.995 5.995 -1.981 1.00 90.94 108 SER A O 1
ATOM 920 N N . TYR A 1 109 ? 8.806 7.654 -3.469 1.00 93.62 109 TYR A N 1
ATOM 921 C CA . TYR A 1 109 ? 7.975 8.467 -2.579 1.00 93.62 109 TYR A CA 1
ATOM 922 C C . TYR A 1 109 ? 6.552 7.918 -2.454 1.00 93.62 109 TYR A C 1
ATOM 924 O O . TYR A 1 109 ? 5.987 7.931 -1.363 1.00 93.62 109 TYR A O 1
ATOM 932 N N . GLY A 1 110 ? 5.980 7.418 -3.548 1.00 93.31 110 GLY A N 1
ATOM 933 C CA . GLY A 1 110 ? 4.604 6.938 -3.618 1.00 93.31 110 GLY A CA 1
ATOM 934 C C . GLY A 1 110 ? 4.345 5.784 -2.663 1.00 93.31 110 GLY A C 1
ATOM 935 O O . GLY A 1 110 ? 3.464 5.905 -1.816 1.00 93.31 110 GLY A O 1
ATOM 936 N N . VAL A 1 111 ? 5.148 4.717 -2.736 1.00 92.69 111 VAL A N 1
ATOM 937 C CA . VAL A 1 111 ? 4.978 3.539 -1.867 1.00 92.69 111 VAL A CA 1
ATOM 938 C C . VAL A 1 111 ? 5.090 3.924 -0.390 1.00 92.69 111 VAL A C 1
ATOM 940 O O . VAL A 1 111 ? 4.226 3.577 0.410 1.00 92.69 111 VAL A O 1
ATOM 943 N N . ASN A 1 112 ? 6.085 4.740 -0.027 1.00 93.19 112 ASN A N 1
ATOM 944 C CA . ASN A 1 112 ? 6.267 5.189 1.357 1.00 93.19 112 ASN A CA 1
ATOM 945 C C . ASN A 1 112 ? 5.095 6.046 1.869 1.00 93.19 112 ASN A C 1
ATOM 947 O O . ASN A 1 112 ? 4.651 5.882 3.008 1.00 93.19 112 ASN A O 1
ATOM 951 N N . ILE A 1 113 ? 4.577 6.963 1.043 1.00 93.31 113 ILE A N 1
ATOM 952 C CA . ILE A 1 113 ? 3.423 7.797 1.406 1.00 93.31 113 ILE A CA 1
ATOM 953 C C . ILE A 1 113 ? 2.172 6.929 1.570 1.00 93.31 113 ILE A C 1
ATOM 955 O O . ILE A 1 113 ? 1.423 7.112 2.531 1.00 93.31 113 ILE A O 1
ATOM 959 N N . ILE A 1 114 ? 1.946 5.978 0.663 1.00 93.50 114 ILE A N 1
ATOM 960 C CA . ILE A 1 114 ? 0.799 5.068 0.714 1.00 93.50 114 ILE A CA 1
ATOM 961 C C . ILE A 1 114 ? 0.870 4.180 1.963 1.00 93.50 114 ILE A C 1
ATOM 963 O O . ILE A 1 114 ? -0.118 4.088 2.694 1.00 93.50 114 ILE A O 1
ATOM 967 N N . ASP A 1 115 ? 2.031 3.604 2.273 1.00 89.88 115 ASP A N 1
ATOM 968 C CA . ASP A 1 115 ? 2.243 2.797 3.481 1.00 89.88 115 ASP A CA 1
ATOM 969 C C . ASP A 1 115 ? 1.975 3.600 4.755 1.00 89.88 115 ASP A C 1
ATOM 971 O O . ASP A 1 115 ? 1.271 3.146 5.667 1.00 89.88 115 ASP A O 1
ATOM 975 N N . PHE A 1 116 ? 2.473 4.837 4.806 1.00 89.56 116 PHE A N 1
ATOM 976 C CA . PHE A 1 116 ? 2.196 5.741 5.913 1.00 89.56 116 PHE A CA 1
ATOM 977 C C . PHE A 1 116 ? 0.695 6.033 6.050 1.00 89.56 116 PHE A C 1
ATOM 979 O O . PHE A 1 116 ? 0.153 5.966 7.156 1.00 89.56 116 PHE A O 1
ATOM 986 N N . LEU A 1 117 ? -0.008 6.288 4.940 1.00 90.19 117 LEU A N 1
ATOM 987 C CA . LEU A 1 117 ? -1.459 6.487 4.934 1.00 90.19 117 LEU A CA 1
ATOM 988 C C . LEU A 1 117 ? -2.217 5.24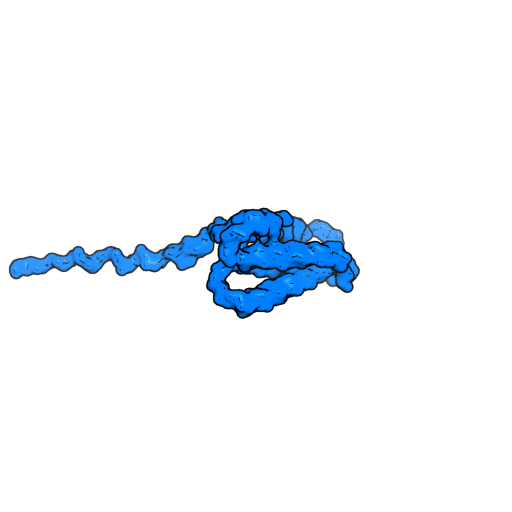1 5.413 1.00 90.19 117 LEU A C 1
ATOM 990 O O . LEU A 1 117 ? -3.179 5.381 6.167 1.00 90.19 117 LEU A O 1
ATOM 994 N N . MET A 1 118 ? -1.778 4.031 5.051 1.00 90.19 118 MET A N 1
ATOM 995 C CA . MET A 1 118 ? -2.373 2.781 5.542 1.00 90.19 118 MET A CA 1
ATOM 996 C C . MET A 1 118 ? -2.192 2.616 7.057 1.00 90.19 118 MET A C 1
ATOM 998 O O . MET A 1 118 ? -3.145 2.275 7.766 1.00 90.19 118 MET A O 1
ATOM 1002 N N . ILE A 1 119 ? -1.001 2.915 7.585 1.00 88.44 119 ILE A N 1
ATOM 1003 C CA . ILE A 1 119 ? -0.733 2.907 9.033 1.00 88.44 119 ILE A CA 1
ATOM 1004 C C . ILE A 1 119 ? -1.590 3.959 9.746 1.00 88.44 119 ILE A C 1
ATOM 1006 O O . ILE A 1 119 ? -2.174 3.676 10.800 1.00 88.44 119 ILE A O 1
ATOM 1010 N N . MET A 1 120 ? -1.708 5.160 9.175 1.00 85.38 120 MET A N 1
ATOM 1011 C CA . MET A 1 120 ? -2.566 6.211 9.715 1.00 85.38 120 MET A CA 1
ATOM 1012 C C . MET A 1 120 ? -4.042 5.819 9.691 1.00 85.38 120 MET A C 1
ATOM 1014 O O . MET A 1 120 ? -4.724 6.069 10.678 1.00 85.38 120 MET A O 1
ATOM 1018 N N . ALA A 1 121 ? -4.530 5.171 8.631 1.00 85.06 121 ALA A N 1
ATOM 1019 C CA . ALA A 1 121 ? -5.910 4.693 8.534 1.00 85.06 121 ALA A CA 1
ATOM 1020 C C . ALA A 1 121 ? -6.211 3.586 9.553 1.00 85.06 121 ALA A C 1
ATOM 1022 O O . ALA A 1 121 ? -7.299 3.534 10.123 1.00 85.06 121 ALA A O 1
ATOM 1023 N N . LEU A 1 122 ? -5.238 2.712 9.827 1.00 83.38 122 LEU A N 1
ATOM 1024 C CA . LEU A 1 122 ? -5.354 1.735 10.905 1.00 83.38 122 LEU A CA 1
ATOM 1025 C C . LEU A 1 122 ? -5.380 2.412 12.271 1.00 83.38 122 LEU A C 1
ATOM 1027 O O . LEU A 1 122 ? -6.162 2.008 13.121 1.00 83.38 122 LEU A O 1
ATOM 1031 N N . THR A 1 123 ? -4.550 3.429 12.497 1.00 80.12 123 THR A N 1
ATOM 1032 C CA . THR A 1 123 ? -4.420 4.117 13.793 1.00 80.12 123 THR A CA 1
ATOM 1033 C C . THR A 1 123 ? -5.635 5.002 14.079 1.00 80.12 123 THR A C 1
ATOM 1035 O O . THR A 1 123 ? -6.266 4.899 15.138 1.00 80.12 123 THR A O 1
ATOM 1038 N N . THR A 1 124 ? -6.000 5.819 13.100 1.00 71.19 124 THR A N 1
ATOM 1039 C CA . THR A 1 124 ? -7.104 6.770 13.118 1.00 71.19 124 THR A CA 1
ATOM 1040 C C . THR A 1 124 ? -8.336 6.076 12.560 1.00 71.19 124 THR A C 1
ATOM 1042 O O . THR A 1 124 ? -8.567 6.041 11.362 1.00 71.19 124 THR A O 1
ATOM 1045 N N . GLU A 1 125 ? -9.184 5.547 13.436 1.00 64.69 125 GLU A N 1
ATOM 1046 C CA . GLU A 1 125 ? -10.455 4.904 13.048 1.00 64.69 125 GLU A CA 1
ATOM 1047 C C . GLU A 1 125 ? -11.511 5.906 12.541 1.00 64.69 125 GLU A C 1
ATOM 1049 O O . GLU A 1 125 ? -12.692 5.580 12.441 1.00 64.69 125 GLU A O 1
ATOM 1054 N N . LYS A 1 126 ? -11.097 7.150 12.284 1.00 61.16 126 LYS A N 1
ATOM 1055 C CA . LYS A 1 126 ? -11.921 8.251 11.797 1.00 61.16 126 LYS A CA 1
ATOM 1056 C C . LYS A 1 126 ? -11.552 8.548 10.350 1.00 61.16 126 LYS A C 1
ATOM 1058 O O . LYS A 1 126 ? -10.394 8.431 9.958 1.00 61.16 126 LYS A O 1
ATOM 1063 N N . ASP A 1 127 ? -12.536 8.999 9.587 1.00 58.09 127 ASP A N 1
ATOM 1064 C CA . ASP A 1 127 ? -12.371 9.403 8.194 1.00 58.09 127 ASP A CA 1
ATOM 1065 C C . ASP A 1 127 ? -11.414 10.598 8.105 1.00 58.09 127 ASP A C 1
ATOM 1067 O O . ASP A 1 127 ? -11.813 11.741 8.318 1.00 58.09 127 ASP A O 1
ATOM 1071 N N . PHE A 1 128 ? -10.143 10.333 7.794 1.00 58.84 128 PHE A N 1
ATOM 1072 C CA . PHE A 1 128 ? -9.105 11.363 7.715 1.00 58.84 128 PHE A CA 1
ATOM 1073 C C . PHE A 1 128 ? -9.362 12.355 6.572 1.00 58.84 128 PHE A C 1
ATOM 1075 O O . PHE A 1 128 ? -9.170 13.555 6.724 1.00 58.84 128 PHE A O 1
ATOM 1082 N N . PHE A 1 129 ? -9.870 11.863 5.439 1.00 58.66 129 PHE A N 1
ATOM 1083 C CA . PHE A 1 129 ? -10.065 12.667 4.227 1.00 58.66 129 PHE A CA 1
ATOM 1084 C C . PHE A 1 129 ? -11.445 13.328 4.104 1.00 58.66 129 PHE A C 1
ATOM 1086 O O . PHE A 1 129 ? -11.782 13.855 3.049 1.00 58.66 129 PHE A O 1
ATOM 1093 N N . PHE A 1 130 ? -12.277 13.276 5.149 1.00 56.06 130 PHE A N 1
ATOM 1094 C CA . PHE A 1 130 ? -13.632 13.835 5.123 1.00 56.06 130 PHE A CA 1
ATOM 1095 C C . PHE A 1 130 ? -14.454 13.420 3.871 1.00 56.06 130 PHE A C 1
ATOM 1097 O O . PHE A 1 130 ? -15.270 14.182 3.344 1.00 56.06 130 PHE A O 1
ATOM 1104 N N . PHE A 1 131 ? -14.307 12.172 3.407 1.00 53.84 131 PHE A N 1
ATOM 1105 C CA . PHE A 1 131 ? -15.118 11.647 2.298 1.00 53.84 131 PHE A CA 1
ATOM 1106 C C . PHE A 1 131 ? -16.623 11.712 2.606 1.00 53.84 131 PHE A C 1
ATOM 1108 O O . PHE A 1 131 ? -17.434 11.964 1.717 1.00 53.84 131 PHE A O 1
ATOM 1115 N N . ARG A 1 132 ? -17.008 11.599 3.887 1.00 52.53 132 ARG A N 1
ATOM 1116 C CA . ARG A 1 132 ? -18.399 11.775 4.332 1.00 52.53 132 ARG A CA 1
ATOM 1117 C C . ARG A 1 132 ? -18.988 13.171 4.083 1.00 52.53 132 ARG A C 1
ATOM 1119 O O . ARG A 1 132 ? -20.203 13.251 3.979 1.00 52.53 132 ARG A O 1
ATOM 1126 N N . LYS A 1 133 ? -18.204 14.260 3.977 1.00 51.59 133 LYS A N 1
ATOM 1127 C CA . LYS A 1 133 ? -18.753 15.596 3.621 1.00 51.59 133 LYS A CA 1
ATOM 1128 C C . LYS A 1 133 ? -19.002 15.670 2.135 1.00 51.59 133 LYS A C 1
ATOM 1130 O O . LYS A 1 133 ? -20.048 16.160 1.747 1.00 51.59 133 LYS A O 1
ATOM 1135 N N . VAL A 1 134 ? -18.063 15.176 1.331 1.00 57.06 134 VAL A N 1
ATOM 1136 C CA . VAL A 1 134 ? -18.169 15.232 -0.131 1.00 57.06 134 VAL A CA 1
ATOM 1137 C C . VAL A 1 134 ? -19.370 14.417 -0.613 1.00 57.06 134 VAL A C 1
ATOM 1139 O O . VAL A 1 134 ? -20.094 14.859 -1.493 1.00 57.06 134 VAL A O 1
ATOM 1142 N N . VAL A 1 135 ? -19.652 13.277 0.024 1.00 55.94 135 VAL A N 1
ATOM 1143 C CA . VAL A 1 135 ? -20.843 12.469 -0.290 1.00 55.94 135 VAL A CA 1
ATOM 1144 C C . VAL A 1 135 ? -22.149 13.088 0.245 1.00 55.94 135 VAL A C 1
ATOM 1146 O O . VAL A 1 135 ? -23.202 12.860 -0.342 1.00 55.94 135 VAL A O 1
ATOM 1149 N N . ASN A 1 136 ? -22.109 13.896 1.314 1.00 50.91 136 ASN A N 1
ATOM 1150 C CA . ASN A 1 136 ? -23.312 14.455 1.959 1.00 50.91 136 ASN A CA 1
ATOM 1151 C C . ASN A 1 136 ? -23.574 15.952 1.686 1.00 50.91 136 ASN A C 1
ATOM 1153 O O . ASN A 1 136 ? -24.519 16.509 2.245 1.00 50.91 136 ASN A O 1
ATOM 1157 N N . ALA A 1 137 ? -22.796 16.618 0.835 1.00 45.19 137 ALA A N 1
ATOM 1158 C CA . ALA A 1 137 ? -22.997 18.022 0.478 1.00 45.19 137 ALA A CA 1
ATOM 1159 C C . ALA A 1 137 ? -23.314 18.145 -1.028 1.00 45.19 137 ALA A C 1
ATOM 1161 O O . ALA A 1 137 ? -22.397 17.908 -1.810 1.00 45.19 137 ALA A O 1
ATOM 1162 N N . PRO A 1 138 ? -24.530 18.544 -1.486 1.00 49.91 138 PRO A N 1
ATOM 1163 C CA . PRO A 1 138 ? -25.768 18.885 -0.765 1.00 49.91 138 PRO A CA 1
ATOM 1164 C C . PRO A 1 138 ? -27.078 18.281 -1.359 1.00 49.91 138 PRO A C 1
ATOM 1166 O O . PRO A 1 138 ? -27.403 18.465 -2.528 1.00 49.91 138 PRO A O 1
ATOM 1169 N N . ARG A 1 139 ? -27.941 17.700 -0.507 1.00 47.75 139 ARG A N 1
ATOM 1170 C CA . ARG A 1 139 ? -29.413 17.614 -0.723 1.00 47.75 139 ARG A CA 1
ATOM 1171 C C . ARG A 1 139 ? -30.188 18.658 0.104 1.00 47.75 139 ARG A C 1
ATOM 1173 O O . ARG A 1 139 ? -31.381 18.523 0.338 1.00 47.75 139 ARG A O 1
ATOM 1180 N N . SER A 1 140 ? -29.508 19.714 0.549 1.00 48.06 140 SER A N 1
ATOM 1181 C CA . SER A 1 140 ? -30.052 20.769 1.418 1.00 48.06 140 SER A CA 1
ATOM 1182 C C . SER A 1 140 ? -30.430 22.039 0.636 1.00 48.06 140 SER A C 1
ATOM 1184 O O . SER A 1 140 ? -30.048 23.139 1.026 1.00 48.06 140 SER A O 1
ATOM 1186 N N . GLY A 1 141 ? -31.126 21.896 -0.498 1.00 47.94 141 GLY A N 1
ATOM 1187 C CA . GLY A 1 141 ? -31.487 23.024 -1.374 1.00 47.94 141 GLY A CA 1
ATOM 1188 C C . GLY A 1 141 ? -32.977 23.200 -1.694 1.00 47.94 141 GLY A C 1
ATOM 1189 O O . GLY A 1 141 ? -33.305 24.124 -2.421 1.00 47.94 141 GLY A O 1
ATOM 1190 N N . TYR A 1 142 ? -33.881 22.351 -1.189 1.00 44.38 142 TYR A N 1
ATOM 1191 C CA . TYR A 1 142 ? -35.290 22.324 -1.636 1.00 44.38 142 TYR A CA 1
ATOM 1192 C C . TYR A 1 142 ? -36.332 22.393 -0.511 1.00 44.38 142 TYR A C 1
ATOM 1194 O O . TYR A 1 142 ? -37.456 21.935 -0.674 1.00 44.38 142 TYR A O 1
ATOM 1202 N N . SER A 1 143 ? -35.989 22.968 0.641 1.00 43.12 143 SER A N 1
ATOM 1203 C CA . SER A 1 143 ? -36.966 23.166 1.718 1.00 43.12 143 SER A CA 1
ATOM 1204 C C . SER A 1 143 ? -36.835 24.548 2.339 1.00 43.12 143 SER A C 1
ATOM 1206 O O . SER A 1 143 ? -36.572 24.683 3.528 1.00 43.12 143 SER A O 1
ATOM 1208 N N . HIS A 1 144 ? -36.998 25.592 1.530 1.00 44.97 144 HIS A N 1
ATOM 1209 C CA . HIS A 1 144 ? -37.410 26.883 2.065 1.00 44.97 144 HIS A CA 1
ATOM 1210 C C . HIS A 1 144 ? -38.219 27.643 1.012 1.00 44.97 144 HIS A C 1
ATOM 1212 O O . HIS A 1 144 ? -37.685 27.982 -0.041 1.00 44.97 144 HIS A O 1
ATOM 1218 N N . ASN A 1 145 ? -39.483 27.925 1.351 1.00 41.16 145 ASN A N 1
ATOM 1219 C CA . ASN A 1 145 ? -40.461 28.788 0.664 1.00 41.16 145 ASN A CA 1
ATOM 1220 C C . ASN A 1 145 ? -41.595 28.101 -0.117 1.00 41.16 145 ASN A C 1
ATOM 1222 O O . ASN A 1 145 ? -41.943 28.530 -1.213 1.00 41.16 145 ASN A O 1
ATOM 1226 N N . ILE A 1 146 ? -42.265 27.128 0.507 1.00 47.00 146 ILE A N 1
ATOM 1227 C CA . ILE 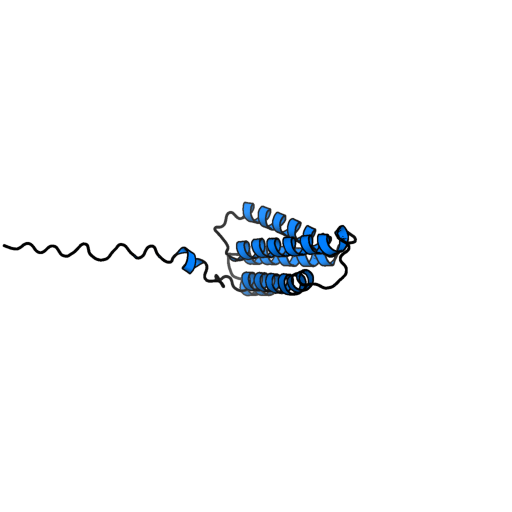A 1 146 ? -43.732 27.050 0.419 1.00 47.00 146 ILE A CA 1
ATOM 1228 C C . ILE A 1 146 ? -44.249 27.527 1.774 1.00 47.00 146 ILE A C 1
ATOM 1230 O O . ILE A 1 146 ? -44.293 26.738 2.701 1.00 47.00 146 ILE A O 1
ATOM 1234 N N . ASP A 1 147 ? -44.459 28.836 1.915 1.00 50.88 147 ASP A N 1
ATOM 1235 C CA . ASP A 1 147 ? -45.336 29.442 2.935 1.00 50.88 147 ASP A CA 1
ATOM 1236 C C . ASP A 1 147 ? -45.322 30.964 2.777 1.00 50.88 147 ASP A C 1
ATOM 1238 O O . ASP A 1 147 ? -44.808 31.691 3.620 1.00 50.88 147 ASP A O 1
ATOM 1242 N N . LYS A 1 148 ? -45.848 31.455 1.648 1.00 46.22 148 LYS A N 1
ATOM 1243 C CA . LYS A 1 148 ? -46.406 32.813 1.525 1.00 46.22 148 LYS A CA 1
ATOM 1244 C C . LYS A 1 148 ? -47.502 32.807 0.458 1.00 46.22 148 LYS A C 1
ATOM 1246 O O . LYS A 1 148 ? -47.275 33.240 -0.666 1.00 46.22 148 LYS A O 1
ATOM 1251 N N . GLN A 1 149 ? -48.685 32.311 0.810 1.00 46.03 149 GLN A N 1
ATOM 1252 C CA . GLN A 1 149 ? -49.920 32.785 0.184 1.00 46.03 149 GLN A CA 1
ATOM 1253 C C . GLN A 1 149 ? -50.554 33.829 1.109 1.00 46.03 149 GLN A C 1
ATOM 1255 O O . GLN A 1 149 ? -50.909 33.489 2.236 1.00 46.03 149 GLN A O 1
ATOM 1260 N N . PRO A 1 150 ? -50.706 35.083 0.661 1.00 49.09 150 PRO A N 1
ATOM 1261 C CA . PRO A 1 150 ? -51.705 35.995 1.186 1.00 49.09 150 PRO A CA 1
ATOM 1262 C C . PRO A 1 150 ? -52.804 36.201 0.130 1.00 49.09 150 PRO A C 1
ATOM 1264 O O . PRO A 1 150 ? -52.532 36.709 -0.954 1.00 49.09 150 PRO A O 1
ATOM 1267 N N . LEU A 1 151 ? -54.030 35.806 0.454 1.00 45.19 151 LEU A N 1
ATOM 1268 C CA . LEU A 1 151 ? -55.281 36.248 -0.181 1.00 45.19 151 LEU A CA 1
ATOM 1269 C C . LEU A 1 151 ? -56.251 36.393 1.000 1.00 45.19 151 LEU A C 1
ATOM 1271 O O . LEU A 1 151 ? -56.582 35.391 1.626 1.00 45.19 151 LEU A O 1
ATOM 1275 N N . ASP A 1 152 ? -56.319 37.552 1.650 1.00 50.84 152 ASP A N 1
ATOM 1276 C CA . ASP A 1 152 ? -57.130 38.723 1.282 1.00 50.84 152 ASP A CA 1
ATOM 1277 C C . ASP A 1 152 ? -58.649 38.433 1.242 1.00 50.84 152 ASP A C 1
ATOM 1279 O O . ASP A 1 152 ? -59.124 37.592 0.486 1.00 50.84 152 ASP A O 1
ATOM 1283 N N . ASN A 1 153 ? -59.350 39.181 2.110 1.00 42.25 153 ASN A N 1
ATOM 1284 C CA . ASN A 1 153 ? -60.796 39.338 2.353 1.00 42.25 153 ASN A CA 1
ATOM 1285 C C . ASN A 1 153 ? -61.559 38.237 3.103 1.00 42.25 153 ASN A C 1
ATOM 1287 O O . ASN A 1 153 ? -62.076 37.289 2.476 1.00 42.25 153 ASN A O 1
#

Secondary structure (DSSP, 8-state):
-HHHHHHHHTTT-S--HHHHHHHHHHHHHHHHHH--SSS-HHHHHHHHHHHHHHHHHHHHHHH--S--HHHHHHHHHHHHHHHHHHHHHIIIIIS---S--HHHHHHHHHHHHHHHHHHHHHH--S-TT-HHHHHHTTS-SS-S---------

Foldseek 3Di:
DLLVLCCVVCVPPPDCPLNVLVVLVVVLVVVLVVDAPDPDNLVSLLVSLVVSLVVLVVVCVVVVDPDQPLSVLSNVLSVVLSVLSVVVCCVCPVVVPPDDDDSVVCNVVVNVVSVVSSSVCSNPSDDPPPVVCVVPPDPPDPPDDPDDDDDDD

pLDDT: mean 78.84, std 15.67, range [41.16, 95.06]

Sequence (153 aa):
MAFLFKLVSRLNNPDKSIVQLSFIMAFSYMLSGAFSFSYSTYLNWFIYDLITIFFIALWFLVIKKQRFLALVYILLGLGLNSLLMITTHYDIYVRHNNEHWFLWTVYSYGVNIIDFLMIMALTTEKDFFFFRKVVNAPRSGYSHNIDKQPLDN

Solvent-accessible surface area (backbone atoms only — not comparable to full-atom values): 9122 Å² total; per-residue (Å²): 113,60,33,62,55,41,46,64,77,39,65,89,48,91,74,52,65,65,40,53,52,33,41,54,52,52,51,49,57,54,49,57,74,74,52,77,87,53,94,48,67,42,57,35,52,28,51,48,34,52,53,47,51,49,53,50,51,56,53,52,67,72,65,75,66,84,82,58,70,42,58,55,47,40,52,52,31,42,51,52,39,29,52,45,26,50,55,50,36,44,41,43,72,72,67,60,50,83,71,91,46,71,67,57,55,50,40,60,53,44,44,55,53,37,53,51,50,35,45,46,31,66,69,42,89,57,77,84,80,47,60,72,51,66,78,62,62,80,87,85,82,83,87,85,83,92,83,84,85,88,82,85,135

Mean predicted aligned error: 10.75 Å